Protein AF-A0A6P2C7V4-F1 (afdb_monomer_lite)

Secondary structure (DSSP, 8-state):
-EEEEEEEE-TTS-EEEEEEEE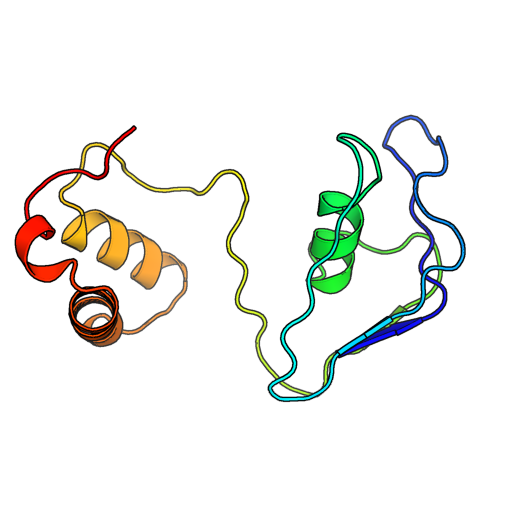E--TT--------TTSSHHHHHHHHTTSS--SEEEEE--S-PPP---SS----TTSBHHHHHHHHHHHTT--THHHHHHHHHTT-GGGTTSBPP-

Structure (mmCIF, N/CA/C/O backbone):
data_AF-A0A6P2C7V4-F1
#
_entry.id   AF-A0A6P2C7V4-F1
#
loop_
_atom_site.group_PDB
_atom_site.id
_atom_site.type_symbol
_atom_site.label_atom_id
_atom_site.label_alt_id
_atom_site.label_comp_id
_atom_site.label_asym_id
_atom_site.label_entity_id
_atom_site.label_seq_id
_atom_site.pdbx_PDB_ins_code
_atom_site.Cartn_x
_atom_site.Cartn_y
_atom_site.Cartn_z
_atom_site.occupancy
_atom_site.B_iso_or_equiv
_atom_site.auth_seq_id
_atom_site.auth_comp_id
_atom_site.auth_asym_id
_atom_site.auth_atom_id
_atom_site.pdbx_PDB_model_num
ATOM 1 N N . MET A 1 1 ? -14.835 0.280 -2.432 1.00 91.00 1 MET A N 1
ATOM 2 C CA . MET A 1 1 ? -14.102 -0.320 -1.296 1.00 91.00 1 MET A CA 1
ATOM 3 C C . MET A 1 1 ? -14.620 0.344 -0.039 1.00 91.00 1 MET A C 1
ATOM 5 O O . MET A 1 1 ? -14.820 1.549 -0.072 1.00 91.00 1 MET A O 1
ATOM 9 N N . GLU A 1 2 ? -14.878 -0.406 1.023 1.00 94.44 2 GLU A N 1
ATOM 10 C CA . GLU A 1 2 ? -15.439 0.135 2.265 1.00 94.44 2 GLU A CA 1
ATOM 11 C C . GLU A 1 2 ? -14.642 -0.377 3.465 1.00 94.44 2 GLU A C 1
ATOM 13 O O . GLU A 1 2 ? -14.356 -1.566 3.572 1.00 94.44 2 GLU A O 1
ATOM 18 N N . ALA A 1 3 ? -14.297 0.531 4.366 1.00 95.12 3 ALA A N 1
ATOM 19 C CA . ALA A 1 3 ? -13.734 0.276 5.679 1.00 95.12 3 ALA A CA 1
ATOM 20 C C . ALA A 1 3 ? -14.756 0.710 6.734 1.00 95.12 3 ALA A C 1
ATOM 22 O O . ALA A 1 3 ? -15.252 1.837 6.679 1.00 95.12 3 ALA A O 1
ATOM 23 N N . ARG A 1 4 ? -15.060 -0.168 7.694 1.00 96.69 4 ARG A N 1
ATOM 24 C CA . ARG A 1 4 ? -16.047 0.089 8.749 1.00 96.69 4 ARG A CA 1
ATOM 25 C C . ARG A 1 4 ? -15.441 -0.144 10.126 1.00 96.69 4 ARG A C 1
ATOM 27 O O . ARG A 1 4 ? -14.989 -1.254 10.407 1.00 96.69 4 ARG A O 1
ATOM 34 N N . ALA A 1 5 ? -15.500 0.886 10.969 1.00 96.38 5 ALA A N 1
ATOM 35 C CA . ALA A 1 5 ? -15.087 0.871 12.372 1.00 96.38 5 ALA A CA 1
ATOM 36 C C . ALA A 1 5 ? -13.683 0.274 12.603 1.00 96.38 5 ALA A C 1
ATOM 38 O O . ALA A 1 5 ? -13.465 -0.520 13.524 1.00 96.38 5 ALA A O 1
ATOM 39 N N . LEU A 1 6 ? -12.727 0.618 11.731 1.00 96.06 6 LEU A N 1
ATOM 40 C CA . LEU A 1 6 ? -11.374 0.080 11.802 1.00 96.06 6 LEU A CA 1
ATOM 41 C C . LEU A 1 6 ? -10.664 0.548 13.071 1.00 96.06 6 LEU A C 1
ATOM 43 O O . LEU A 1 6 ? -10.556 1.746 13.343 1.00 96.06 6 LEU A O 1
ATOM 47 N N . GLY A 1 7 ? -10.128 -0.422 13.805 1.00 95.06 7 GLY A N 1
ATOM 48 C CA . GLY A 1 7 ? -9.196 -0.204 14.903 1.00 95.06 7 GLY A CA 1
ATOM 49 C C . GLY A 1 7 ? -7.828 -0.785 14.578 1.00 95.06 7 GLY A C 1
ATOM 50 O O . GLY A 1 7 ? -7.725 -1.891 14.037 1.00 95.06 7 GLY A O 1
ATOM 51 N N . GLN A 1 8 ? -6.774 -0.048 14.933 1.00 94.12 8 GLN A N 1
ATOM 52 C CA . GLN A 1 8 ? -5.397 -0.513 14.802 1.00 94.12 8 GLN A CA 1
ATOM 53 C C . GLN A 1 8 ? -4.520 -0.125 15.982 1.00 94.12 8 GLN A C 1
ATOM 55 O O . GLN A 1 8 ? -4.716 0.896 16.644 1.00 94.12 8 GLN A O 1
ATOM 60 N N . GLN A 1 9 ? -3.505 -0.955 16.207 1.00 91.31 9 GLN A N 1
ATOM 61 C CA . GLN A 1 9 ? -2.494 -0.759 17.235 1.00 91.31 9 GLN A CA 1
ATOM 62 C C . GLN A 1 9 ? -1.092 -0.821 16.622 1.00 91.31 9 GLN A C 1
ATOM 64 O O . GLN A 1 9 ? -0.836 -1.492 15.617 1.00 91.31 9 GLN A O 1
ATOM 69 N N . ALA A 1 10 ? -0.167 -0.072 17.210 1.00 84.50 10 ALA A N 1
ATOM 70 C CA . ALA A 1 10 ? 1.255 -0.210 16.948 1.00 84.50 10 ALA A CA 1
ATOM 71 C C . ALA A 1 10 ? 1.782 -1.517 17.558 1.00 84.50 10 ALA A C 1
ATOM 73 O O . ALA A 1 10 ? 1.158 -2.108 18.436 1.00 84.50 10 ALA A O 1
ATOM 74 N N . ARG A 1 11 ? 2.993 -1.932 17.162 1.00 79.75 11 ARG A N 1
ATOM 75 C CA . ARG A 1 11 ? 3.669 -3.088 17.783 1.00 79.75 11 ARG A CA 1
ATOM 76 C C . ARG A 1 11 ? 3.888 -2.914 19.292 1.00 79.75 11 ARG A C 1
ATOM 78 O O . ARG A 1 11 ? 3.977 -3.904 20.001 1.00 79.75 11 ARG A O 1
ATOM 85 N N . SER A 1 12 ? 3.958 -1.672 19.773 1.00 84.94 12 SER A N 1
ATOM 86 C CA . SER A 1 12 ? 4.054 -1.337 21.198 1.00 84.94 12 SER A CA 1
ATOM 87 C C . SER A 1 12 ? 2.740 -1.514 21.972 1.00 84.94 12 SER A C 1
ATOM 89 O O . SER A 1 12 ? 2.728 -1.294 23.178 1.00 84.94 12 SER A O 1
ATOM 91 N N . GLY A 1 13 ? 1.630 -1.842 21.300 1.00 82.44 13 GLY A N 1
ATOM 92 C CA . GLY A 1 13 ? 0.286 -1.872 21.886 1.00 82.44 13 GLY A CA 1
ATOM 93 C C . GLY A 1 13 ? -0.398 -0.501 21.952 1.00 82.44 13 GLY A C 1
ATOM 94 O O . GLY A 1 13 ? -1.576 -0.418 22.289 1.00 82.44 13 GLY A O 1
ATOM 95 N N . ALA A 1 14 ? 0.299 0.584 21.594 1.00 85.19 14 ALA A N 1
ATOM 96 C CA . ALA A 1 14 ? -0.311 1.907 21.520 1.00 85.19 14 ALA A CA 1
ATOM 97 C C . ALA A 1 14 ? -1.382 1.939 20.424 1.00 85.19 14 ALA A C 1
ATOM 99 O O . ALA A 1 14 ? -1.134 1.517 19.291 1.00 85.19 14 ALA A O 1
ATOM 100 N N . VAL A 1 15 ? -2.563 2.460 20.744 1.00 85.38 15 VAL A N 1
ATOM 101 C CA . VAL A 1 15 ? -3.642 2.575 19.764 1.00 85.38 15 VAL A CA 1
ATOM 102 C C . VAL A 1 15 ? -3.288 3.648 18.738 1.00 85.38 15 VAL A C 1
ATOM 104 O O . VAL A 1 15 ? -2.999 4.785 19.101 1.00 85.38 15 VAL A O 1
ATOM 107 N N . THR A 1 16 ? -3.295 3.281 17.458 1.00 86.94 16 THR A N 1
ATOM 108 C CA . THR A 1 16 ? -2.971 4.192 16.349 1.00 86.94 16 THR A CA 1
ATOM 109 C C . THR A 1 16 ? -4.211 4.659 15.605 1.00 86.94 16 THR A C 1
ATOM 111 O O . THR A 1 16 ? -4.194 5.740 15.025 1.00 86.94 16 THR A O 1
ATOM 114 N N . GLN A 1 17 ? -5.280 3.859 15.610 1.00 91.75 17 GLN A N 1
ATOM 115 C CA . GLN A 1 17 ? -6.548 4.163 14.948 1.00 91.75 17 GLN A CA 1
ATOM 116 C C . GLN A 1 17 ? -7.703 3.629 15.789 1.00 91.75 17 GLN A C 1
ATOM 118 O O . GLN A 1 17 ? -7.631 2.505 16.292 1.00 91.75 17 GLN A O 1
ATOM 123 N N . GLN A 1 18 ? -8.757 4.430 15.922 1.00 93.81 18 GLN A N 1
ATOM 124 C CA . GLN A 1 18 ? -9.985 4.079 16.631 1.00 93.81 18 GLN A CA 1
ATOM 125 C C . GLN A 1 18 ? -11.174 4.485 15.768 1.00 93.81 18 GLN A C 1
ATOM 127 O O . GLN A 1 18 ? -11.257 5.643 15.368 1.00 93.81 18 GLN A O 1
ATOM 132 N N . ASP A 1 19 ? -12.056 3.528 15.488 1.00 95.12 19 ASP A N 1
ATOM 133 C CA . ASP A 1 19 ? -13.333 3.740 14.797 1.00 95.12 19 ASP A CA 1
ATOM 134 C C . ASP A 1 19 ? -13.227 4.483 13.449 1.00 95.12 19 ASP A C 1
ATOM 136 O O . ASP A 1 19 ? -13.993 5.391 13.127 1.00 95.12 19 ASP A O 1
ATOM 140 N N . VAL A 1 20 ? -12.245 4.103 12.626 1.00 95.25 20 VAL A N 1
ATOM 141 C CA . VAL A 1 20 ? -12.057 4.717 11.305 1.00 95.25 20 VAL A CA 1
ATOM 142 C C . VAL A 1 20 ? -12.995 4.067 10.290 1.00 95.25 20 VAL A C 1
ATOM 144 O O . VAL A 1 20 ? -12.896 2.870 10.015 1.00 95.25 20 VAL A O 1
ATOM 147 N N . SER A 1 21 ? -13.874 4.869 9.689 1.00 95.50 21 SER A N 1
ATOM 148 C CA . SER A 1 21 ? -14.773 4.439 8.614 1.00 95.50 21 SER A CA 1
ATOM 149 C C . SER A 1 21 ? -14.566 5.286 7.357 1.00 95.50 21 SER A C 1
ATOM 151 O O . SER A 1 21 ? -14.479 6.510 7.433 1.00 95.50 21 SER A O 1
ATOM 153 N N . LEU A 1 22 ? -14.473 4.634 6.198 1.00 94.69 22 LEU A N 1
ATOM 154 C CA . LEU A 1 22 ? -14.251 5.269 4.896 1.00 94.69 22 LEU A CA 1
ATOM 155 C C . LEU A 1 22 ? -14.917 4.436 3.803 1.00 94.69 22 LEU A C 1
ATOM 157 O O . LEU A 1 22 ? -14.767 3.217 3.767 1.00 94.69 22 LEU A O 1
ATOM 161 N N . THR A 1 23 ? -15.577 5.098 2.860 1.00 94.44 23 THR A N 1
ATOM 162 C CA . THR A 1 23 ? -16.051 4.472 1.622 1.00 94.44 23 THR A CA 1
ATOM 163 C C . THR A 1 23 ? -15.375 5.146 0.441 1.00 94.44 23 THR A C 1
ATOM 165 O O . THR A 1 23 ? -15.301 6.366 0.401 1.00 94.44 23 THR A O 1
ATOM 168 N N . VAL A 1 24 ? -14.879 4.341 -0.497 1.00 92.88 24 VAL A N 1
ATOM 169 C CA . VAL A 1 24 ? -14.297 4.792 -1.765 1.00 92.88 24 VAL A CA 1
ATOM 170 C C . VAL A 1 24 ? -15.117 4.203 -2.906 1.00 92.88 24 VAL A C 1
ATOM 172 O O . VAL A 1 24 ? -15.177 2.973 -3.077 1.00 92.88 24 VAL A O 1
ATOM 175 N N . GLY A 1 25 ? -15.767 5.079 -3.663 1.00 92.19 25 GLY A N 1
ATOM 176 C CA . GLY A 1 25 ? -16.569 4.765 -4.836 1.00 92.19 25 GLY A CA 1
ATOM 177 C C . GLY A 1 25 ? -15.733 4.368 -6.054 1.00 92.19 25 GLY A C 1
ATOM 178 O O . GLY A 1 25 ? -14.509 4.497 -6.094 1.00 92.19 25 GLY A O 1
ATOM 179 N N . ALA A 1 26 ? -16.400 3.850 -7.086 1.00 90.44 26 ALA A N 1
ATOM 180 C CA . ALA A 1 26 ? -15.737 3.549 -8.351 1.00 90.44 26 ALA A CA 1
ATOM 181 C C . ALA A 1 26 ? -15.329 4.849 -9.064 1.00 90.44 26 ALA A C 1
ATOM 183 O O . ALA A 1 26 ? -16.160 5.731 -9.254 1.00 90.44 26 ALA A O 1
ATOM 184 N N . GLY A 1 27 ? -14.061 4.944 -9.476 1.00 91.06 27 GLY A N 1
ATOM 185 C CA . GLY A 1 27 ? -13.518 6.138 -10.137 1.00 91.06 27 GLY A CA 1
ATOM 186 C C . GLY A 1 27 ? -13.214 7.303 -9.190 1.00 91.06 27 GLY A C 1
ATOM 187 O O . GLY A 1 27 ? -12.786 8.355 -9.653 1.00 91.06 27 GLY A O 1
ATOM 188 N N . GLU A 1 28 ? -13.411 7.126 -7.883 1.00 94.31 28 GLU A N 1
ATOM 189 C CA . GLU A 1 28 ? -13.104 8.151 -6.893 1.00 94.31 28 GLU A CA 1
ATOM 190 C C . GLU A 1 28 ? -11.601 8.196 -6.598 1.00 94.31 28 GLU A C 1
ATOM 192 O O . GLU A 1 28 ? -10.965 7.166 -6.357 1.00 94.31 28 GLU A O 1
ATOM 197 N N . LEU A 1 29 ? -11.041 9.406 -6.592 1.00 94.75 29 LEU A N 1
ATOM 198 C CA . LEU A 1 29 ? -9.681 9.667 -6.141 1.00 94.75 29 LEU A CA 1
ATOM 199 C C . LEU A 1 29 ? -9.727 10.217 -4.716 1.00 94.75 29 LEU A C 1
ATOM 201 O O . LEU A 1 29 ? -10.260 11.300 -4.483 1.00 94.75 29 LEU A O 1
ATOM 205 N N . VAL A 1 30 ? -9.129 9.487 -3.776 1.00 94.50 30 VAL A N 1
ATOM 206 C CA . VAL A 1 30 ? -9.105 9.854 -2.356 1.00 94.50 30 VAL A CA 1
ATOM 207 C C . VAL A 1 30 ? -7.667 10.056 -1.898 1.00 94.50 30 VAL A C 1
ATOM 209 O O . VAL A 1 30 ? -6.803 9.217 -2.148 1.00 94.50 30 VAL A O 1
ATOM 212 N N . ALA A 1 31 ? -7.419 11.157 -1.188 1.00 94.88 31 ALA A N 1
ATOM 213 C CA . ALA A 1 31 ? -6.138 11.447 -0.554 1.00 94.88 31 ALA A CA 1
ATOM 214 C C . ALA A 1 31 ? -6.255 11.341 0.973 1.00 94.88 31 ALA A C 1
ATOM 216 O O . ALA A 1 31 ? -7.161 11.913 1.576 1.00 94.88 31 ALA A O 1
ATOM 217 N N . ILE A 1 32 ? -5.308 10.644 1.605 1.00 93.19 32 ILE A N 1
ATOM 218 C CA . ILE A 1 32 ? -5.202 10.544 3.067 1.00 93.19 32 ILE A CA 1
ATOM 219 C C . ILE A 1 32 ? -4.061 11.451 3.524 1.00 93.19 32 ILE A C 1
ATOM 221 O O . ILE A 1 32 ? -2.895 11.196 3.222 1.00 93.19 32 ILE A O 1
ATOM 225 N N . ILE A 1 33 ? -4.388 12.504 4.272 1.00 94.50 33 ILE A N 1
ATOM 226 C CA . ILE A 1 33 ? -3.438 13.546 4.680 1.00 94.50 33 ILE A CA 1
ATOM 227 C C . ILE A 1 33 ? -3.301 13.549 6.204 1.00 94.50 33 ILE A C 1
ATOM 229 O O . ILE A 1 33 ? -4.267 13.345 6.933 1.00 94.50 33 ILE A O 1
ATOM 233 N N . GLY A 1 34 ? -2.083 13.763 6.697 1.00 93.00 34 GLY A N 1
ATOM 234 C CA . GLY A 1 34 ? -1.786 13.826 8.126 1.00 93.00 34 GLY A CA 1
ATOM 235 C C . GLY A 1 34 ? -0.285 13.815 8.401 1.00 93.00 34 GLY A C 1
ATOM 236 O O . GLY A 1 34 ? 0.508 13.455 7.526 1.00 93.00 34 GLY A O 1
ATOM 237 N N . ALA A 1 35 ? 0.111 14.176 9.622 1.00 94.12 35 ALA A N 1
ATOM 238 C CA . ALA A 1 35 ? 1.512 14.214 10.047 1.00 94.12 35 ALA A CA 1
ATOM 239 C C . ALA A 1 35 ? 2.216 12.847 9.925 1.00 94.12 35 ALA A C 1
ATOM 241 O O . ALA A 1 35 ? 1.575 11.793 9.848 1.00 94.12 35 ALA A O 1
ATOM 242 N N . SER A 1 36 ? 3.552 12.835 9.901 1.00 90.31 36 SER A N 1
ATOM 243 C CA . SER A 1 36 ? 4.301 11.574 9.994 1.00 90.31 36 SER A CA 1
ATOM 244 C C . SER A 1 36 ? 3.920 10.828 11.279 1.00 90.31 36 SER A C 1
ATOM 246 O O . SER A 1 36 ? 3.706 11.447 12.318 1.00 90.31 36 SER A O 1
ATOM 248 N N . GLY A 1 37 ? 3.760 9.506 11.197 1.00 87.06 37 GLY A N 1
ATOM 249 C CA . GLY A 1 37 ? 3.308 8.689 12.328 1.00 87.06 37 GLY A CA 1
ATOM 250 C C . GLY A 1 37 ? 1.798 8.702 12.605 1.00 87.06 37 GLY A C 1
ATOM 251 O O . GLY A 1 37 ? 1.347 7.915 13.427 1.00 87.06 37 GLY A O 1
ATOM 252 N N . SER A 1 38 ? 0.984 9.480 11.879 1.00 89.75 38 SER A N 1
ATOM 253 C CA . SER A 1 38 ? -0.480 9.530 12.078 1.00 89.75 38 SER A CA 1
ATOM 254 C C . SER A 1 38 ? -1.244 8.262 11.651 1.00 89.75 38 SER A C 1
ATOM 256 O O . SER A 1 38 ? -2.469 8.269 11.593 1.00 89.75 38 SER A O 1
ATOM 258 N N . GLY A 1 39 ? -0.545 7.188 11.268 1.00 89.75 39 GLY A N 1
ATOM 259 C CA . GLY A 1 39 ? -1.163 5.918 10.877 1.00 89.75 39 GLY A CA 1
ATOM 260 C C . GLY A 1 39 ? -1.619 5.809 9.416 1.00 89.75 39 GLY A C 1
ATOM 261 O O . GLY A 1 39 ? -2.335 4.870 9.101 1.00 89.75 39 GLY A O 1
ATOM 262 N N . LYS A 1 40 ? -1.207 6.701 8.503 1.00 93.69 40 LYS A N 1
ATOM 263 C CA . LYS A 1 40 ? -1.614 6.644 7.076 1.00 93.69 40 LYS A CA 1
ATOM 264 C C . LYS A 1 40 ? -1.239 5.326 6.395 1.00 93.69 40 LYS A C 1
ATOM 266 O O . LYS A 1 40 ? -2.107 4.654 5.852 1.00 93.69 40 LYS A O 1
ATOM 271 N N . THR A 1 41 ? 0.034 4.937 6.476 1.00 92.06 41 THR A N 1
ATOM 272 C CA . THR A 1 41 ? 0.521 3.664 5.924 1.00 92.06 41 THR A CA 1
ATOM 273 C C . THR A 1 41 ? -0.206 2.490 6.573 1.00 92.06 41 THR A C 1
ATOM 275 O O . THR A 1 41 ? -0.696 1.616 5.876 1.00 92.06 41 THR A O 1
ATOM 278 N N . THR A 1 42 ? -0.411 2.533 7.895 1.00 92.31 42 THR A N 1
ATOM 279 C CA . THR A 1 42 ? -1.205 1.528 8.619 1.00 92.31 42 THR A CA 1
ATOM 280 C C . THR A 1 42 ? -2.638 1.424 8.088 1.00 92.31 42 THR A C 1
ATOM 282 O O . THR A 1 42 ? -3.134 0.312 7.925 1.00 92.31 42 THR A O 1
ATOM 285 N N . LEU A 1 43 ? -3.302 2.550 7.798 1.00 92.69 43 LEU A N 1
ATOM 286 C CA . LEU A 1 43 ? -4.644 2.559 7.212 1.00 92.69 43 LEU A CA 1
ATOM 287 C C . LEU A 1 43 ? -4.635 1.890 5.837 1.00 92.69 43 LEU A C 1
ATOM 289 O O . LEU A 1 43 ? -5.410 0.968 5.606 1.00 92.69 43 LEU A O 1
ATOM 293 N N . LEU A 1 44 ? -3.729 2.323 4.957 1.00 93.06 44 LEU A N 1
ATOM 294 C CA . LEU A 1 44 ? -3.614 1.807 3.593 1.00 93.06 44 LEU A CA 1
ATOM 295 C C . LEU A 1 44 ? -3.286 0.312 3.572 1.00 93.06 44 LEU A C 1
ATOM 297 O O . LEU A 1 44 ? -3.961 -0.436 2.872 1.00 93.06 44 LEU A O 1
ATOM 301 N N . ASP A 1 45 ? -2.331 -0.143 4.384 1.00 92.38 45 ASP A N 1
ATOM 302 C CA . ASP A 1 45 ? -1.979 -1.560 4.509 1.00 92.38 45 ASP A CA 1
ATOM 303 C C . ASP A 1 45 ? -3.174 -2.390 4.993 1.00 92.38 45 ASP A C 1
ATOM 305 O O . ASP A 1 45 ? -3.402 -3.497 4.507 1.00 92.38 45 ASP A O 1
ATOM 309 N N . THR A 1 46 ? -3.964 -1.851 5.929 1.00 92.94 46 THR A N 1
ATOM 310 C CA . THR A 1 46 ? -5.175 -2.519 6.429 1.00 92.94 46 THR A CA 1
ATOM 311 C C . THR A 1 46 ? -6.231 -2.626 5.338 1.00 92.94 46 THR A C 1
ATOM 313 O O . THR A 1 46 ? -6.788 -3.698 5.118 1.00 92.94 46 THR A O 1
ATOM 316 N N . MET A 1 47 ? -6.470 -1.536 4.605 1.00 92.00 47 MET A N 1
ATOM 317 C CA . MET A 1 47 ? -7.405 -1.520 3.479 1.00 92.00 47 MET A CA 1
ATOM 318 C C . MET A 1 47 ? -6.966 -2.442 2.335 1.00 92.00 47 MET A C 1
ATOM 320 O O . MET A 1 47 ? -7.810 -3.039 1.673 1.00 92.00 47 MET A O 1
ATOM 324 N N . CYS A 1 48 ? -5.657 -2.602 2.130 1.00 91.50 48 CYS A N 1
ATOM 325 C CA . CYS A 1 48 ? -5.095 -3.511 1.132 1.00 91.50 48 CYS A CA 1
ATOM 326 C C . CYS A 1 48 ? -5.049 -4.979 1.593 1.00 91.50 48 CYS A C 1
ATOM 328 O O . CYS A 1 48 ? -4.647 -5.841 0.816 1.00 91.50 48 CYS A O 1
ATOM 330 N N . GLY A 1 49 ? -5.426 -5.278 2.842 1.00 91.12 49 GLY A N 1
ATOM 331 C CA . GLY A 1 49 ? -5.347 -6.625 3.416 1.00 91.12 49 GLY A CA 1
ATOM 332 C C . GLY A 1 49 ? -3.928 -7.083 3.776 1.00 91.12 49 GLY A C 1
ATOM 333 O O . GLY A 1 49 ? -3.730 -8.246 4.113 1.00 91.12 49 GLY A O 1
ATOM 334 N N . LEU A 1 50 ? -2.941 -6.183 3.742 1.00 91.06 50 LEU A N 1
ATOM 335 C CA . LEU A 1 50 ? -1.552 -6.451 4.138 1.00 91.06 50 LEU A CA 1
ATOM 336 C C . LEU A 1 50 ? -1.376 -6.454 5.660 1.00 91.06 50 LEU A C 1
ATOM 338 O O . LEU A 1 50 ? -0.421 -7.025 6.187 1.00 91.06 50 LEU A O 1
ATOM 342 N N . ARG A 1 51 ? -2.305 -5.815 6.376 1.00 91.88 51 ARG A N 1
ATOM 343 C CA . ARG A 1 51 ? -2.379 -5.831 7.833 1.00 91.88 51 ARG A CA 1
ATOM 344 C C . ARG A 1 51 ? -3.797 -6.196 8.278 1.00 91.88 51 ARG A C 1
ATOM 346 O O . ARG A 1 51 ? -4.735 -5.512 7.878 1.00 91.88 51 ARG A O 1
ATOM 353 N N . PRO A 1 52 ? -3.988 -7.210 9.136 1.00 92.19 52 PRO A N 1
ATOM 354 C CA . PRO A 1 52 ? -5.305 -7.477 9.697 1.00 92.19 52 PRO A CA 1
ATOM 355 C C . PRO A 1 52 ? -5.733 -6.323 10.625 1.00 92.19 52 PRO A C 1
ATOM 357 O O . PRO A 1 52 ? -4.898 -5.816 11.383 1.00 92.19 52 PRO A O 1
ATOM 360 N N . PRO A 1 53 ? -7.000 -5.880 10.584 1.00 94.56 53 PRO A N 1
ATOM 361 C CA . PRO A 1 53 ? -7.524 -4.934 11.562 1.00 94.56 53 PRO A CA 1
ATOM 362 C C . PRO A 1 53 ? -7.650 -5.584 12.947 1.00 94.56 53 PRO A C 1
ATOM 364 O O . PRO A 1 53 ? -7.967 -6.767 13.054 1.00 94.56 53 PRO A O 1
ATOM 367 N N . VAL A 1 54 ? -7.441 -4.806 14.015 1.00 95.25 54 VAL A N 1
ATOM 368 C CA . VAL A 1 54 ? -7.719 -5.253 15.396 1.00 95.25 54 VAL A CA 1
ATOM 369 C C . VAL A 1 54 ? -9.227 -5.278 15.664 1.00 95.25 54 VAL A C 1
ATOM 371 O O . VAL A 1 54 ? -9.716 -6.119 16.414 1.00 95.25 54 VAL A O 1
ATOM 374 N N . SER A 1 55 ? -9.973 -4.369 15.038 1.00 96.25 55 SE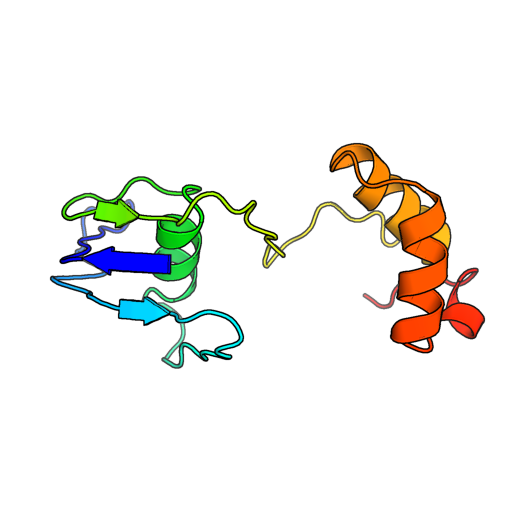R A N 1
ATOM 375 C CA . SER A 1 55 ? -11.435 -4.323 15.071 1.00 96.25 55 SER A CA 1
ATOM 376 C C . SER A 1 55 ? -11.989 -3.769 13.762 1.00 96.25 55 SER A C 1
ATOM 378 O O . SER A 1 55 ? 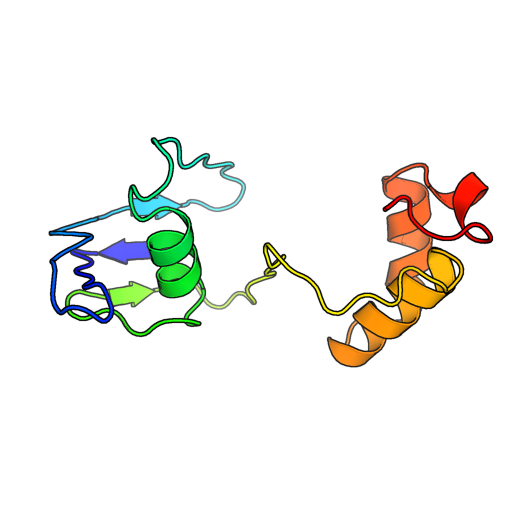-11.280 -3.080 13.028 1.00 96.25 55 SER A O 1
ATOM 380 N N . GLY A 1 56 ? -13.268 -4.030 13.497 1.00 96.06 56 GLY A N 1
ATOM 381 C CA . GLY A 1 56 ? -13.924 -3.606 12.263 1.00 96.06 56 GLY A CA 1
ATOM 382 C C . GLY A 1 56 ? -13.608 -4.523 11.083 1.00 96.06 56 GLY A C 1
ATOM 383 O O . GLY A 1 56 ? -13.110 -5.636 11.256 1.00 96.06 56 GLY A O 1
ATOM 384 N N . ALA A 1 57 ? -13.934 -4.071 9.874 1.00 95.75 57 ALA A N 1
ATOM 385 C CA . ALA A 1 57 ? -13.736 -4.856 8.660 1.00 95.75 57 ALA A CA 1
ATOM 386 C C . ALA A 1 57 ? -13.481 -3.980 7.431 1.00 95.75 57 ALA A C 1
ATOM 388 O O . ALA A 1 57 ? -13.933 -2.835 7.351 1.00 95.75 57 ALA A O 1
ATOM 389 N N . VAL A 1 58 ? -12.797 -4.567 6.449 1.00 95.00 58 VAL A N 1
ATOM 390 C CA . VAL A 1 58 ? -12.640 -4.012 5.103 1.00 95.00 58 VAL A CA 1
ATOM 391 C C . VAL A 1 58 ? -13.380 -4.915 4.125 1.00 95.00 58 VAL A C 1
ATOM 393 O O . VAL A 1 58 ? -13.218 -6.133 4.155 1.00 95.00 58 VAL A O 1
ATOM 396 N N . SER A 1 59 ? -14.184 -4.319 3.250 1.00 93.50 59 SER A N 1
ATOM 397 C CA . SER A 1 59 ? -14.856 -5.006 2.155 1.00 93.50 59 SER A CA 1
ATOM 398 C C . SER A 1 59 ? -14.441 -4.427 0.803 1.00 93.50 59 SER A C 1
ATOM 400 O O . SER A 1 59 ? -14.330 -3.212 0.590 1.00 93.50 59 SER A O 1
ATOM 402 N N . LEU A 1 60 ? -14.200 -5.331 -0.142 1.00 89.31 60 LEU A N 1
ATOM 403 C CA . LEU A 1 60 ? -13.798 -5.011 -1.500 1.00 89.31 60 LEU A CA 1
ATOM 404 C C . LEU A 1 60 ? -14.774 -5.674 -2.468 1.00 89.31 60 LEU A C 1
ATOM 406 O O . LEU A 1 60 ? -14.935 -6.891 -2.467 1.00 89.31 60 LEU A O 1
ATOM 410 N N . ALA A 1 61 ? -15.427 -4.868 -3.302 1.00 79.00 61 ALA A N 1
ATOM 411 C CA . ALA A 1 61 ? -16.356 -5.359 -4.310 1.00 79.00 61 ALA A CA 1
ATOM 412 C C . ALA A 1 61 ? -15.576 -6.011 -5.467 1.00 79.00 61 ALA A C 1
ATOM 414 O O . ALA A 1 61 ? -15.207 -5.321 -6.412 1.00 79.00 61 ALA A O 1
ATOM 415 N N . SER A 1 62 ? -15.283 -7.311 -5.344 1.00 66.69 62 SER A N 1
ATOM 416 C CA . SER A 1 62 ? -14.811 -8.257 -6.379 1.00 66.69 62 SER A CA 1
ATOM 417 C C . SER A 1 62 ? -13.756 -7.754 -7.380 1.00 66.69 62 SER A C 1
ATOM 419 O O . SER A 1 62 ? -13.712 -8.210 -8.520 1.00 66.69 62 SER A O 1
ATOM 421 N N . ARG A 1 63 ? -12.897 -6.815 -6.981 1.00 73.56 63 ARG A N 1
ATOM 422 C CA . ARG A 1 63 ? -11.821 -6.255 -7.811 1.00 73.56 63 ARG A CA 1
ATOM 423 C C . ARG A 1 63 ? -10.469 -6.605 -7.208 1.00 73.56 63 ARG A C 1
ATOM 425 O O . ARG A 1 63 ? -10.358 -6.774 -6.002 1.00 73.56 63 ARG A O 1
ATOM 432 N N . SER A 1 64 ? -9.442 -6.708 -8.040 1.00 83.38 64 SER A N 1
ATOM 433 C CA . SER A 1 64 ? -8.056 -6.811 -7.580 1.00 83.38 64 SER A CA 1
ATOM 434 C C . SER A 1 64 ? -7.569 -5.461 -7.048 1.00 83.38 64 SER A C 1
ATOM 436 O O . SER A 1 64 ? -7.899 -4.418 -7.617 1.00 83.38 64 SER A O 1
ATOM 438 N N . ILE A 1 65 ? -6.754 -5.476 -5.992 1.00 88.69 65 ILE A N 1
ATOM 439 C CA . ILE A 1 65 ? -6.051 -4.285 -5.498 1.00 88.69 65 ILE A CA 1
ATOM 440 C C . ILE A 1 65 ? -4.699 -4.182 -6.207 1.00 88.69 65 ILE A C 1
ATOM 442 O O . ILE A 1 65 ? -3.918 -5.131 -6.192 1.00 88.69 65 ILE A O 1
ATOM 446 N N . GLY A 1 66 ? -4.419 -3.025 -6.809 1.00 89.25 66 GLY A N 1
ATOM 447 C CA . GLY A 1 66 ? -3.062 -2.634 -7.187 1.00 89.25 66 GLY A CA 1
ATOM 448 C C . GLY A 1 66 ? -2.419 -1.877 -6.029 1.00 89.25 66 GLY A C 1
ATOM 449 O O . GLY A 1 66 ? -2.983 -0.889 -5.565 1.00 89.25 66 GLY A O 1
ATOM 450 N N . TYR A 1 67 ? -1.268 -2.344 -5.552 1.00 88.62 67 TYR A N 1
ATOM 451 C CA . TYR A 1 67 ? -0.546 -1.736 -4.435 1.00 88.62 67 TYR A CA 1
ATOM 452 C C . TYR A 1 67 ? 0.855 -1.322 -4.879 1.00 88.62 67 TYR A C 1
ATOM 454 O O . TYR A 1 67 ? 1.604 -2.136 -5.424 1.00 88.62 67 TYR A O 1
ATOM 462 N N . VAL A 1 68 ? 1.190 -0.056 -4.638 1.00 90.00 68 VAL A N 1
ATOM 463 C CA . VAL A 1 68 ? 2.536 0.490 -4.825 1.00 90.00 68 VAL A CA 1
ATOM 464 C C . VAL A 1 68 ? 3.122 0.695 -3.428 1.00 90.00 68 VAL A C 1
ATOM 466 O O . VAL A 1 68 ? 2.658 1.591 -2.717 1.00 90.00 68 VAL A O 1
ATOM 469 N N . PRO A 1 69 ? 4.065 -0.155 -2.988 1.00 86.06 69 PRO A N 1
ATOM 470 C CA . PRO A 1 69 ? 4.674 -0.019 -1.672 1.00 86.06 69 PRO A CA 1
ATOM 471 C C . PRO A 1 69 ? 5.507 1.261 -1.588 1.00 86.06 69 PRO A C 1
ATOM 473 O O . PRO A 1 69 ? 5.996 1.769 -2.594 1.00 86.06 69 PRO A O 1
ATOM 476 N N . GLN A 1 70 ? 5.706 1.751 -0.364 1.00 85.25 70 GLN A N 1
ATOM 477 C CA . GLN A 1 70 ? 6.621 2.864 -0.106 1.00 85.25 70 GLN A CA 1
ATOM 478 C C . GLN A 1 70 ? 8.066 2.503 -0.490 1.00 85.25 70 GLN A C 1
ATOM 480 O O . GLN A 1 70 ? 8.735 3.301 -1.139 1.00 85.25 70 GLN A O 1
ATOM 485 N N . ASP A 1 71 ? 8.497 1.291 -0.129 1.00 85.56 71 ASP A N 1
ATOM 486 C CA . ASP A 1 71 ? 9.781 0.711 -0.520 1.00 85.56 71 ASP A CA 1
ATOM 487 C C . ASP A 1 71 ? 9.512 -0.493 -1.434 1.00 85.56 71 ASP A C 1
ATOM 489 O O . ASP A 1 71 ? 9.035 -1.538 -0.984 1.00 85.56 71 ASP A O 1
ATOM 493 N N . ASP A 1 72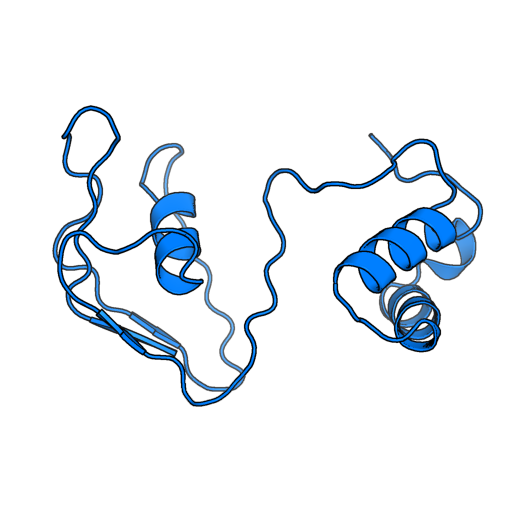 ? 9.765 -0.336 -2.735 1.00 85.25 72 ASP A N 1
ATOM 494 C CA . ASP A 1 72 ? 9.516 -1.382 -3.731 1.00 85.25 72 ASP A CA 1
ATOM 495 C C . ASP A 1 72 ? 10.760 -2.248 -3.985 1.00 85.25 72 ASP A C 1
ATOM 497 O O . ASP A 1 72 ? 11.906 -1.807 -3.874 1.00 85.25 72 ASP A O 1
ATOM 501 N N . ILE A 1 73 ? 10.534 -3.497 -4.386 1.00 80.25 73 ILE A N 1
ATOM 502 C CA . ILE A 1 73 ? 11.581 -4.426 -4.810 1.00 80.25 73 ILE A CA 1
ATOM 503 C C . ILE A 1 73 ? 11.855 -4.168 -6.294 1.00 80.25 73 ILE A C 1
ATOM 505 O O . ILE A 1 73 ? 11.381 -4.883 -7.180 1.00 80.25 73 ILE A O 1
ATOM 509 N N . ILE A 1 74 ? 12.621 -3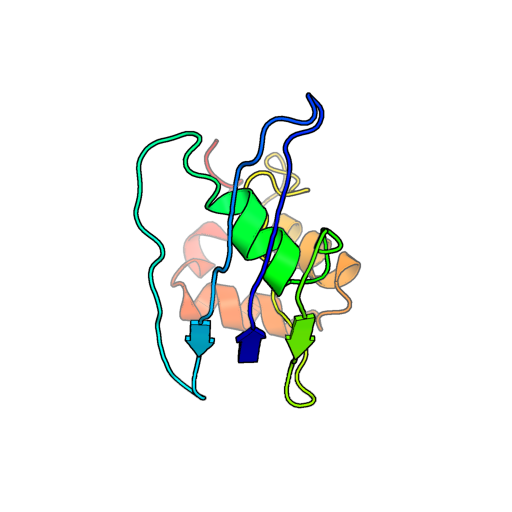.112 -6.567 1.00 86.06 74 ILE A N 1
ATOM 510 C CA . ILE A 1 74 ? 13.037 -2.728 -7.919 1.00 86.06 74 ILE A CA 1
ATOM 511 C C . ILE A 1 74 ? 14.560 -2.719 -8.054 1.00 86.06 74 ILE A C 1
ATOM 513 O O . ILE A 1 74 ? 15.296 -2.246 -7.192 1.00 86.06 74 ILE A O 1
ATOM 517 N N . HIS A 1 75 ? 15.054 -3.247 -9.173 1.00 88.25 75 HIS A N 1
ATOM 518 C CA . HIS A 1 75 ? 16.481 -3.255 -9.480 1.00 88.25 75 HIS A CA 1
ATOM 519 C C . HIS A 1 75 ? 16.906 -1.926 -10.107 1.00 88.25 75 HIS A C 1
ATOM 521 O O . HIS A 1 75 ? 16.959 -1.794 -11.327 1.00 88.25 75 HIS A O 1
ATOM 527 N N . LEU A 1 76 ? 17.243 -0.947 -9.270 1.00 86.25 76 LEU A N 1
ATOM 528 C CA . LEU A 1 76 ? 17.610 0.403 -9.716 1.00 86.25 76 LEU A CA 1
ATOM 529 C C . LEU A 1 76 ? 18.869 0.455 -10.593 1.00 86.25 76 LEU A C 1
ATOM 531 O O . LEU A 1 76 ? 19.045 1.417 -11.322 1.00 86.25 76 LEU A O 1
ATOM 535 N N . ALA A 1 77 ? 19.714 -0.579 -10.575 1.00 90.88 77 ALA A N 1
ATOM 536 C CA . ALA A 1 77 ? 20.887 -0.676 -11.449 1.00 90.88 77 ALA A CA 1
ATOM 537 C C . ALA A 1 77 ? 20.563 -1.153 -12.881 1.00 90.88 77 ALA A C 1
ATOM 539 O O . ALA A 1 77 ? 21.417 -1.070 -13.763 1.00 90.88 77 ALA A O 1
ATOM 540 N N . LEU A 1 78 ? 19.363 -1.692 -13.125 1.00 93.31 78 LEU A N 1
ATOM 541 C CA . LEU A 1 78 ? 18.952 -2.141 -14.454 1.00 93.31 78 LEU A CA 1
ATOM 542 C C . LEU A 1 78 ? 18.313 -0.990 -15.247 1.00 93.31 78 LEU A C 1
ATOM 544 O O . LEU A 1 78 ? 17.726 -0.088 -14.647 1.00 93.31 78 LEU A O 1
ATOM 548 N N . PRO A 1 79 ? 18.354 -1.040 -16.595 1.00 94.50 79 PRO A N 1
ATOM 549 C CA . PRO A 1 79 ? 17.565 -0.143 -17.434 1.00 94.50 79 PRO A CA 1
ATOM 550 C C . PRO A 1 79 ? 16.090 -0.135 -17.027 1.00 94.50 79 PRO A C 1
ATOM 552 O O . PRO A 1 79 ? 15.529 -1.206 -16.779 1.00 94.50 79 PRO A O 1
ATOM 555 N N . LEU A 1 80 ? 15.450 1.038 -17.024 1.00 92.88 80 LEU A N 1
ATOM 556 C CA . LEU A 1 80 ? 14.069 1.231 -16.572 1.00 92.88 80 LEU A CA 1
ATOM 557 C C . LEU A 1 80 ? 13.102 0.191 -17.155 1.00 92.88 80 LEU A C 1
ATOM 559 O O . LEU A 1 80 ? 12.354 -0.443 -16.414 1.00 92.88 80 LEU A O 1
ATOM 563 N N . ALA A 1 81 ? 13.153 -0.054 -18.467 1.00 92.81 81 ALA A N 1
ATOM 564 C CA . ALA A 1 81 ? 12.278 -1.036 -19.106 1.00 92.81 81 ALA A CA 1
ATOM 565 C C . ALA A 1 81 ? 12.519 -2.463 -18.591 1.00 92.81 81 ALA A C 1
ATOM 567 O O . ALA A 1 81 ? 11.580 -3.245 -18.447 1.00 92.81 81 ALA A O 1
ATOM 568 N N . ARG A 1 82 ? 13.769 -2.820 -18.278 1.00 93.38 82 ARG A N 1
ATOM 569 C CA . ARG A 1 82 ? 14.111 -4.132 -17.718 1.00 93.38 82 ARG A CA 1
ATOM 570 C C . ARG A 1 82 ? 13.650 -4.253 -16.268 1.00 93.38 82 ARG A C 1
ATOM 572 O O . ARG A 1 82 ? 13.108 -5.295 -15.907 1.00 93.38 82 ARG A O 1
ATOM 579 N N . THR A 1 83 ? 13.807 -3.195 -15.477 1.00 93.06 83 THR A N 1
ATOM 580 C CA . THR A 1 83 ? 13.293 -3.111 -14.104 1.00 93.06 83 THR A CA 1
ATOM 581 C C . THR A 1 83 ? 11.784 -3.302 -14.072 1.00 93.06 83 THR A C 1
ATOM 583 O O . THR A 1 83 ? 11.295 -4.154 -13.333 1.00 93.06 83 THR A O 1
ATOM 586 N N . LEU A 1 84 ? 11.049 -2.584 -14.927 1.00 91.50 84 LEU A N 1
ATOM 587 C CA . LEU A 1 84 ? 9.594 -2.693 -15.011 1.00 91.50 84 LEU A CA 1
ATOM 588 C C . LEU A 1 84 ? 9.139 -4.065 -15.519 1.00 91.50 84 LEU A C 1
ATOM 590 O O . LEU A 1 84 ? 8.203 -4.621 -14.960 1.00 91.50 84 LEU A O 1
ATOM 594 N N . ARG A 1 85 ? 9.811 -4.664 -16.513 1.00 92.25 85 ARG A N 1
ATOM 595 C CA . ARG A 1 85 ? 9.501 -6.036 -16.967 1.00 92.25 85 ARG A CA 1
ATOM 596 C C . ARG A 1 85 ? 9.725 -7.076 -15.879 1.00 92.25 85 ARG A C 1
ATOM 598 O O . ARG A 1 85 ? 8.902 -7.972 -15.727 1.00 92.25 85 ARG A O 1
ATOM 605 N N . TYR A 1 86 ? 10.799 -6.947 -15.107 1.00 91.44 86 TYR A N 1
ATOM 606 C CA . TYR A 1 86 ? 11.053 -7.827 -13.970 1.00 91.44 86 TYR A CA 1
ATOM 607 C C . TYR A 1 86 ? 9.969 -7.674 -12.892 1.00 91.44 86 TYR A C 1
ATOM 609 O O . TYR A 1 86 ? 9.350 -8.654 -12.481 1.00 91.44 86 TYR A O 1
ATOM 617 N N . ALA A 1 87 ? 9.677 -6.433 -12.502 1.00 90.56 87 ALA A N 1
ATOM 618 C CA . ALA A 1 87 ? 8.635 -6.093 -11.540 1.00 90.56 87 ALA A CA 1
ATOM 619 C C . ALA A 1 87 ? 7.234 -6.561 -11.986 1.00 90.56 87 ALA A C 1
ATOM 621 O O . ALA A 1 87 ? 6.455 -7.032 -11.155 1.00 90.56 87 ALA A O 1
ATOM 622 N N . ALA A 1 88 ? 6.924 -6.453 -13.281 1.00 91.62 88 ALA A N 1
ATOM 623 C CA . ALA A 1 88 ? 5.685 -6.919 -13.895 1.00 91.62 88 ALA A CA 1
ATOM 624 C C . ALA A 1 88 ? 5.585 -8.449 -13.871 1.00 91.62 88 ALA A C 1
ATOM 626 O O . ALA A 1 88 ? 4.567 -8.986 -13.438 1.00 91.62 88 ALA A O 1
ATOM 627 N N . ALA A 1 89 ? 6.657 -9.150 -14.251 1.00 91.00 89 ALA A N 1
ATOM 628 C CA . ALA A 1 89 ? 6.703 -10.609 -14.243 1.00 91.00 89 ALA A CA 1
ATOM 629 C C . ALA A 1 89 ? 6.475 -11.188 -12.837 1.00 91.00 89 ALA A C 1
ATOM 631 O O . ALA A 1 89 ? 5.679 -12.113 -12.683 1.00 91.00 89 ALA A O 1
ATOM 632 N N . LEU A 1 90 ? 7.087 -10.599 -11.799 1.00 89.94 90 LEU A N 1
ATOM 633 C CA . LEU A 1 90 ? 6.863 -10.998 -10.400 1.00 89.94 90 LEU A CA 1
ATOM 634 C C . LEU A 1 90 ? 5.405 -10.832 -9.945 1.00 89.94 90 LEU A C 1
ATOM 636 O O . LEU A 1 90 ? 4.955 -11.534 -9.044 1.00 89.94 90 LEU A O 1
ATOM 640 N N . ARG A 1 91 ? 4.669 -9.905 -10.564 1.00 88.81 91 ARG A N 1
ATOM 641 C CA . ARG A 1 91 ? 3.267 -9.595 -10.253 1.00 88.81 91 ARG A CA 1
ATOM 642 C C . ARG A 1 91 ? 2.276 -10.279 -11.202 1.00 88.81 91 ARG A C 1
ATOM 644 O O . ARG A 1 91 ? 1.085 -9.995 -11.132 1.00 88.81 91 ARG A O 1
ATOM 651 N N . GLY A 1 92 ? 2.748 -11.150 -12.099 1.00 90.75 92 GLY A N 1
ATOM 652 C CA . GLY A 1 92 ? 1.905 -11.823 -13.093 1.00 90.75 92 GLY A CA 1
ATOM 653 C C . GLY A 1 92 ? 1.319 -10.884 -14.156 1.00 90.75 92 GLY A C 1
ATOM 654 O O . GLY A 1 92 ? 0.309 -11.211 -14.775 1.00 90.75 92 GLY A O 1
ATOM 655 N N . VAL A 1 93 ? 1.927 -9.714 -14.365 1.00 90.94 93 VAL A N 1
ATOM 656 C CA . VAL A 1 93 ? 1.483 -8.727 -15.357 1.00 90.94 93 VAL A CA 1
ATOM 657 C C . VAL A 1 93 ? 2.066 -9.081 -16.736 1.00 90.94 93 VAL A C 1
ATOM 659 O O . VAL A 1 93 ? 3.267 -9.355 -16.832 1.00 90.94 93 VAL A O 1
ATOM 662 N N . PRO A 1 94 ? 1.266 -9.063 -17.822 1.00 89.25 94 PRO A N 1
ATOM 663 C CA . PRO A 1 94 ? 1.751 -9.352 -19.170 1.00 89.25 94 PRO A CA 1
ATOM 664 C C . PRO A 1 94 ? 2.879 -8.414 -19.620 1.00 89.25 94 PRO A C 1
ATOM 666 O O . PRO A 1 94 ? 2.832 -7.207 -19.396 1.00 89.25 94 PRO A O 1
ATOM 669 N N . ALA A 1 95 ? 3.871 -8.948 -20.339 1.00 79.00 95 ALA A N 1
ATOM 670 C CA . ALA A 1 95 ? 5.035 -8.170 -20.778 1.00 79.00 95 ALA A CA 1
ATOM 671 C C . ALA A 1 95 ? 4.669 -6.968 -21.671 1.00 79.00 95 ALA A C 1
ATOM 673 O O . ALA A 1 95 ? 5.274 -5.906 -21.538 1.00 79.00 95 ALA A O 1
ATOM 674 N N . GLY A 1 96 ? 3.647 -7.111 -22.525 1.00 86.44 96 GLY A N 1
ATOM 675 C CA . GLY A 1 96 ? 3.158 -6.027 -23.387 1.00 86.44 96 GLY A CA 1
ATOM 676 C C . GLY A 1 96 ? 2.555 -4.847 -22.619 1.00 86.44 96 GLY A C 1
ATOM 677 O O . GLY A 1 96 ? 2.493 -3.742 -23.147 1.00 86.44 96 GLY A O 1
ATOM 678 N N . SER A 1 97 ? 2.168 -5.039 -21.352 1.00 92.00 97 SER A N 1
ATOM 679 C CA . SER A 1 97 ? 1.682 -3.946 -20.508 1.00 92.00 97 SER A CA 1
ATOM 680 C C . SER A 1 97 ? 2.787 -2.944 -20.170 1.00 92.00 97 SER A C 1
ATOM 682 O O . SER A 1 97 ? 2.488 -1.775 -19.963 1.00 92.00 97 SER A O 1
ATOM 684 N N . VAL A 1 98 ? 4.058 -3.361 -20.134 1.00 92.44 98 VAL A N 1
ATOM 685 C CA . VAL A 1 98 ? 5.162 -2.464 -19.755 1.00 92.44 98 VAL A CA 1
ATOM 686 C C . VAL A 1 98 ? 5.410 -1.396 -20.810 1.00 92.44 98 VAL A C 1
ATOM 688 O O . VAL A 1 98 ? 5.583 -0.233 -20.457 1.00 92.44 98 VAL A O 1
ATOM 691 N N . ASP A 1 99 ? 5.405 -1.769 -22.088 1.00 92.38 99 ASP A N 1
ATOM 692 C CA . ASP A 1 99 ? 5.649 -0.815 -23.172 1.00 92.38 99 ASP A CA 1
ATOM 693 C C . ASP A 1 99 ? 4.516 0.228 -23.234 1.00 92.38 99 ASP A C 1
ATOM 695 O O . ASP A 1 99 ? 4.787 1.423 -23.330 1.00 92.38 99 ASP A O 1
ATOM 699 N N . ALA A 1 100 ? 3.265 -0.204 -23.027 1.00 93.19 100 ALA A N 1
ATOM 700 C CA . ALA A 1 100 ? 2.113 0.691 -22.917 1.00 93.19 100 ALA A CA 1
ATOM 701 C C . ALA A 1 100 ? 2.219 1.655 -21.719 1.00 93.19 100 ALA A C 1
ATOM 703 O O . ALA A 1 100 ? 1.878 2.832 -21.840 1.00 93.19 100 ALA A O 1
ATOM 704 N N . VAL A 1 101 ? 2.712 1.191 -20.562 1.00 92.12 101 VAL A N 1
ATOM 705 C CA . VAL A 1 101 ? 2.954 2.065 -19.399 1.00 92.12 101 VAL A CA 1
ATOM 706 C C . VAL A 1 101 ? 4.074 3.066 -19.681 1.00 92.12 101 VAL A C 1
ATOM 708 O O . VAL A 1 101 ? 3.935 4.235 -19.336 1.00 92.12 101 VAL A O 1
ATOM 711 N N . LEU A 1 102 ? 5.169 2.641 -20.315 1.00 92.69 102 LEU A N 1
ATOM 712 C CA . LEU A 1 102 ? 6.265 3.541 -20.683 1.00 92.69 102 LEU A CA 1
ATOM 713 C C . LEU A 1 102 ? 5.799 4.642 -21.634 1.00 92.69 102 LEU A C 1
ATOM 715 O O . LEU A 1 102 ? 6.198 5.788 -21.461 1.00 92.69 102 LEU A O 1
ATOM 719 N N . GLU A 1 103 ? 4.946 4.311 -22.598 1.00 94.62 103 GLU A N 1
ATOM 720 C CA . GLU A 1 103 ? 4.334 5.288 -23.495 1.00 94.62 103 GLU A CA 1
ATOM 721 C C . GLU A 1 103 ? 3.390 6.231 -22.740 1.00 94.62 103 GLU A C 1
ATOM 723 O O . GLU A 1 103 ? 3.548 7.445 -22.820 1.00 94.62 103 GLU A O 1
ATOM 728 N N . THR A 1 104 ? 2.476 5.679 -21.934 1.00 95.12 104 THR A N 1
ATOM 729 C CA . THR A 1 104 ? 1.485 6.451 -21.159 1.00 95.12 104 THR A CA 1
ATOM 730 C C . THR A 1 104 ? 2.138 7.436 -20.187 1.00 95.12 104 THR A C 1
ATOM 732 O O . THR A 1 104 ? 1.606 8.515 -19.948 1.00 95.12 104 THR A O 1
ATOM 735 N N . LEU A 1 105 ? 3.281 7.063 -19.605 1.00 93.06 105 LEU A N 1
ATOM 736 C CA . LEU A 1 105 ? 4.040 7.901 -18.674 1.00 93.06 105 LEU A CA 1
ATOM 737 C C . LEU A 1 105 ? 5.109 8.763 -19.367 1.00 93.06 105 LEU A C 1
ATOM 739 O O . LEU A 1 105 ? 5.875 9.429 -18.676 1.00 93.06 105 LEU A O 1
ATOM 743 N N . GLU A 1 106 ? 5.200 8.724 -20.700 1.00 95.19 106 GLU A N 1
ATOM 744 C CA . GLU A 1 106 ? 6.204 9.443 -21.499 1.00 95.19 106 GLU A CA 1
ATOM 745 C C . GLU A 1 106 ? 7.663 9.089 -21.127 1.00 95.19 106 GLU A C 1
ATOM 747 O O . GLU A 1 106 ? 8.595 9.890 -21.228 1.00 95.19 106 GLU A O 1
ATOM 752 N N . LEU A 1 107 ? 7.894 7.842 -20.709 1.00 93.75 107 LEU A N 1
ATOM 753 C CA . LEU A 1 107 ? 9.189 7.322 -20.259 1.00 93.75 107 LEU A CA 1
ATOM 754 C C . LEU A 1 107 ? 9.928 6.488 -21.316 1.00 93.75 107 LEU A C 1
ATOM 756 O O . LEU A 1 107 ? 11.037 6.016 -21.053 1.00 93.75 107 LEU A O 1
ATOM 760 N N . THR A 1 108 ? 9.379 6.326 -22.523 1.00 93.62 108 THR A N 1
ATOM 761 C CA . THR A 1 108 ? 9.992 5.532 -23.606 1.00 93.62 108 THR A CA 1
ATOM 762 C C . THR A 1 108 ? 11.432 5.959 -23.914 1.00 93.62 108 THR A C 1
ATOM 764 O O . THR A 1 108 ? 12.316 5.108 -24.045 1.00 93.62 108 THR A O 1
ATOM 767 N N . GLY A 1 109 ? 11.713 7.269 -23.928 1.00 93.50 109 GLY A N 1
ATOM 768 C CA . GLY A 1 109 ? 13.060 7.814 -24.154 1.00 93.50 109 GLY A CA 1
ATOM 769 C C . GLY A 1 109 ? 14.077 7.497 -23.047 1.00 93.50 109 GLY A C 1
ATOM 770 O O . GLY A 1 109 ? 15.279 7.617 -23.264 1.00 93.50 109 GLY A O 1
ATOM 771 N N . ARG A 1 110 ? 13.616 7.058 -21.869 1.00 91.25 110 ARG A N 1
ATOM 772 C CA . ARG A 1 110 ? 14.452 6.655 -20.724 1.00 91.25 110 ARG A CA 1
ATOM 773 C C . ARG A 1 110 ? 14.511 5.142 -20.522 1.00 91.25 110 ARG A C 1
ATOM 775 O O . ARG A 1 110 ? 15.157 4.682 -19.589 1.00 91.25 110 ARG A O 1
ATOM 782 N N . SER A 1 111 ? 13.877 4.359 -21.392 1.00 91.81 111 SER A N 1
ATOM 783 C CA . SER A 1 111 ? 13.753 2.897 -21.268 1.00 91.81 111 SER A CA 1
ATOM 784 C C . SER A 1 111 ? 15.086 2.163 -21.061 1.00 91.81 111 SER A C 1
ATOM 786 O O . SER A 1 111 ? 15.131 1.160 -20.343 1.00 91.81 111 SER A O 1
ATOM 788 N N . LEU A 1 112 ? 16.162 2.669 -21.669 1.00 94.12 112 LEU A N 1
ATOM 789 C CA . LEU A 1 112 ? 17.508 2.095 -21.617 1.00 94.12 112 LEU A CA 1
ATOM 790 C C . LEU A 1 112 ? 18.376 2.642 -20.471 1.00 94.12 112 LEU A C 1
ATOM 792 O O . LEU A 1 112 ? 19.488 2.160 -20.270 1.00 94.12 112 LEU A O 1
ATOM 796 N N . ILE A 1 113 ? 17.879 3.624 -19.717 1.00 93.62 113 ILE A N 1
ATOM 797 C CA . ILE A 1 113 ? 18.607 4.297 -18.640 1.00 93.62 113 ILE A CA 1
ATOM 798 C C . ILE A 1 113 ? 18.084 3.772 -17.295 1.00 93.62 113 ILE A C 1
ATOM 800 O O . ILE A 1 113 ? 16.875 3.559 -17.161 1.00 93.62 113 ILE A O 1
ATOM 804 N N . PRO A 1 114 ? 18.951 3.52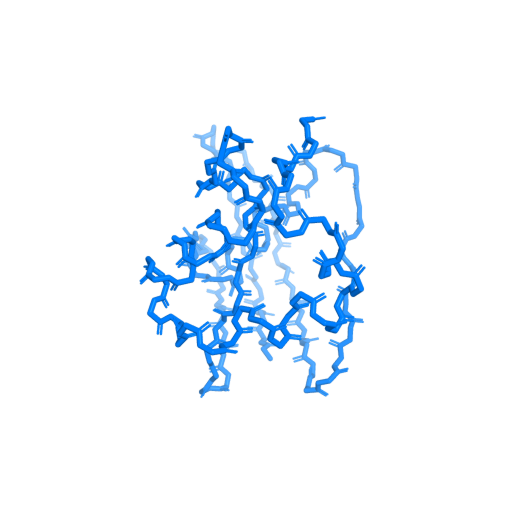9 -16.299 1.00 91.25 114 PRO A N 1
ATOM 805 C CA . PRO A 1 114 ? 18.507 3.198 -14.951 1.00 91.25 114 PRO A CA 1
ATOM 806 C C . PRO A 1 114 ? 17.602 4.277 -14.336 1.00 91.25 114 PRO A C 1
ATOM 808 O O . PRO A 1 114 ? 17.709 5.460 -14.670 1.00 91.25 114 PRO A O 1
ATOM 811 N N . ALA A 1 115 ? 16.700 3.866 -13.443 1.00 79.94 115 ALA A N 1
ATOM 812 C CA . ALA A 1 115 ? 15.857 4.806 -12.709 1.00 79.94 115 ALA A CA 1
ATOM 813 C C . ALA A 1 115 ? 16.721 5.673 -11.768 1.00 79.94 115 ALA A C 1
ATOM 815 O O . ALA A 1 115 ? 17.703 5.168 -11.220 1.00 79.94 115 ALA A O 1
ATOM 816 N N . PRO A 1 116 ? 16.385 6.962 -11.581 1.00 72.50 116 PRO A N 1
ATOM 817 C CA . PRO A 1 116 ? 17.087 7.801 -10.617 1.00 72.50 116 PRO A CA 1
ATOM 818 C C . PRO A 1 116 ? 16.932 7.232 -9.199 1.00 72.50 116 PRO A C 1
ATOM 820 O O . PRO A 1 116 ? 15.883 6.672 -8.870 1.00 72.50 116 PRO A O 1
ATOM 823 N N . VAL A 1 117 ? 17.994 7.369 -8.401 1.00 62.22 117 VAL A N 1
ATOM 824 C CA . VAL A 1 117 ? 18.009 7.069 -6.959 1.00 62.22 117 VAL A CA 1
ATOM 825 C C . VAL A 1 117 ? 17.475 8.236 -6.144 1.00 62.22 117 VAL A C 1
ATOM 827 O O . VAL A 1 117 ? 17.670 9.394 -6.584 1.00 62.22 117 VAL A O 1
#

pLDDT: mean 90.41, std 5.72, range [62.22, 96.69]

Organism: NCBI:txid2480626

InterPro domains:
  IPR003439 ABC transporter-like, ATP-binding domain [PF00005] (18-72)
  IPR027417 P-loop containing nucleoside triphosphate hydrolase [G3DSA:3.40.50.300] (4-116)
  IPR027417 P-loop containing nucleoside triphosphate hydrolase [SSF52540] (14-94)
  IPR050352 ATP-binding cassette subfamily G transporters [PTHR48041] (18-108)

Radius of gyration: 17.63 Å; chains: 1; bounding box: 38×26×46 Å

Foldseek 3Di:
DWWFQFWDADPVRHTLDGGDIDDDDVPDDDDDDDDPSSCPVVVVCCLQVVDPTPDTDHDDDPDHDDDDDPDDPFDQVFFPLVRVQVVCVVVVHDSVVSVVVCVVVVNPVRRRPGDDD

Sequence (117 aa):
MEARALGQQARSGAVTQQDVSLTVGAGELVAIIGASGSGKTTLLDTMCGLRPPVSGAVSLASRSIGYVPQDDIIHLALPLARTLRYAAALRGVPAGSVDAVLETLELTGRSLIPAPV